Protein AF-A0A533WCG0-F1 (afdb_monomer_lite)

pLDDT: mean 91.91, std 11.43, range [38.0, 98.69]

Foldseek 3Di:
DPDDDPDDCVVVVVVVVCVCVVVCCVPPPNPPVVVVVVVVLLVLVLVVVCVVPVVLQVVQLVQLVVCPPVDDPCVSSVSSVHHPDDDPVSVVVSVVVVVVVVVVVVVVVVVVVD

Sequence (114 aa):
EKYGVGESWEGYEEARESYWQRQLHLFEVPFYYIEYNIAALGAINLWLRYRKDPKDTVEAYRGSLSLGGSKPIPELFEAAGIPWDFGKGMVDRYANELRRVLTSLEEAKVSMKG

Structure (mmCIF, N/CA/C/O backbone):
data_AF-A0A533WCG0-F1
#
_entry.id   AF-A0A533WCG0-F1
#
loop_
_atom_site.group_PDB
_atom_site.id
_atom_site.type_symbol
_atom_site.label_atom_id
_atom_site.label_alt_id
_atom_site.label_comp_id
_atom_site.label_asym_id
_atom_site.label_entity_id
_atom_site.label_seq_id
_atom_site.pdbx_PDB_ins_code
_atom_site.Cartn_x
_atom_site.Cartn_y
_atom_site.Cartn_z
_atom_site.occupancy
_atom_site.B_iso_or_equiv
_atom_site.auth_seq_id
_atom_site.auth_comp_id
_atom_site.auth_asym_id
_atom_site.auth_atom_id
_atom_site.pdbx_PDB_model_num
ATOM 1 N N . GLU A 1 1 ? 28.324 -18.372 -6.678 1.00 38.00 1 GLU A N 1
ATOM 2 C CA . GLU A 1 1 ? 27.019 -17.808 -6.307 1.00 38.00 1 GLU A CA 1
ATOM 3 C C . GLU A 1 1 ? 26.420 -17.223 -7.573 1.00 38.00 1 GLU A C 1
ATOM 5 O O . GLU A 1 1 ? 27.096 -16.468 -8.259 1.00 38.00 1 GLU A O 1
ATOM 10 N N . LYS A 1 2 ? 25.300 -17.799 -8.007 1.00 47.84 2 LYS A N 1
ATOM 11 C CA . LYS A 1 2 ? 24.704 -17.613 -9.330 1.00 47.84 2 LYS A CA 1
ATOM 12 C C . LYS A 1 2 ? 23.203 -17.348 -9.121 1.00 47.84 2 LYS A C 1
ATOM 14 O O . LYS A 1 2 ? 22.403 -18.280 -9.104 1.00 47.84 2 LYS A O 1
ATOM 19 N N . TYR A 1 3 ? 22.860 -16.068 -9.017 1.00 51.88 3 TYR A N 1
ATOM 20 C CA . TYR A 1 3 ? 21.541 -15.432 -8.979 1.00 51.88 3 TYR A CA 1
ATOM 21 C C . TYR A 1 3 ? 20.767 -15.456 -7.632 1.00 51.88 3 TYR A C 1
ATOM 23 O O . TYR A 1 3 ? 19.792 -16.193 -7.491 1.00 51.88 3 TYR A O 1
ATOM 31 N N . GLY A 1 4 ? 21.083 -14.552 -6.684 1.00 55.94 4 GLY A N 1
ATOM 32 C CA . GLY A 1 4 ? 20.257 -14.334 -5.476 1.00 55.94 4 GLY A CA 1
ATOM 33 C C . GLY A 1 4 ? 20.680 -13.198 -4.525 1.00 55.94 4 GLY A C 1
ATOM 34 O O . GLY A 1 4 ? 21.744 -12.601 -4.672 1.00 55.94 4 GLY A O 1
ATOM 35 N N . VAL A 1 5 ? 19.821 -12.879 -3.542 1.00 51.19 5 VAL A N 1
ATOM 36 C CA . VAL A 1 5 ? 20.134 -11.936 -2.445 1.00 51.19 5 VAL A CA 1
ATOM 37 C C . VAL A 1 5 ? 21.259 -12.531 -1.597 1.00 51.19 5 VAL A C 1
ATOM 39 O O . VAL A 1 5 ? 21.078 -13.598 -1.020 1.00 51.19 5 VAL A O 1
ATOM 42 N N . GLY A 1 6 ? 22.393 -11.830 -1.521 1.00 63.41 6 GLY A N 1
ATOM 43 C CA . GLY A 1 6 ? 23.603 -12.284 -0.823 1.00 63.41 6 GLY A CA 1
ATOM 44 C C . GLY A 1 6 ? 24.821 -12.471 -1.730 1.00 63.41 6 GLY A C 1
ATOM 45 O O . GLY A 1 6 ? 25.912 -12.669 -1.216 1.00 63.41 6 GLY A O 1
ATOM 46 N N . GLU A 1 7 ? 24.657 -12.349 -3.049 1.00 68.25 7 GLU A N 1
ATOM 47 C CA . GLU A 1 7 ? 25.722 -12.637 -4.012 1.00 68.25 7 GLU A CA 1
ATOM 48 C C . GLU A 1 7 ? 26.412 -11.382 -4.574 1.00 68.25 7 GLU A C 1
ATOM 50 O O . GLU A 1 7 ? 25.783 -10.336 -4.778 1.00 68.25 7 GLU A O 1
ATOM 55 N N . SER A 1 8 ? 27.715 -11.501 -4.862 1.00 78.56 8 SER A N 1
ATOM 56 C CA . SER A 1 8 ? 28.516 -10.433 -5.476 1.00 78.56 8 SER A CA 1
ATOM 57 C C . SER A 1 8 ? 28.232 -10.288 -6.975 1.00 78.56 8 SER A C 1
ATOM 59 O O . SER A 1 8 ? 28.177 -11.272 -7.710 1.00 78.56 8 SER A O 1
ATOM 61 N N . TRP A 1 9 ? 28.106 -9.039 -7.424 1.00 82.50 9 TRP A N 1
ATOM 62 C CA . TRP A 1 9 ? 27.977 -8.651 -8.836 1.00 82.50 9 TRP A CA 1
ATOM 63 C C . TRP A 1 9 ? 29.293 -8.145 -9.438 1.00 82.50 9 TRP A C 1
ATOM 65 O O . TRP A 1 9 ? 29.285 -7.603 -10.539 1.00 82.50 9 TRP A O 1
ATOM 75 N N . GLU A 1 10 ? 30.401 -8.281 -8.709 1.00 89.81 10 GLU A N 1
ATOM 76 C CA . GLU A 1 10 ? 31.724 -7.855 -9.163 1.00 89.81 10 GLU A CA 1
ATOM 77 C C . GLU A 1 10 ? 32.094 -8.556 -10.480 1.00 89.81 10 GLU A C 1
ATOM 79 O O . GLU A 1 10 ? 32.072 -9.787 -10.568 1.00 89.81 10 GLU A O 1
ATOM 84 N N . GLY A 1 11 ? 32.382 -7.763 -11.516 1.00 93.00 11 GLY A N 1
ATOM 85 C CA . GLY A 1 11 ? 32.670 -8.250 -12.870 1.00 93.00 11 GLY A CA 1
ATOM 86 C C . GLY A 1 11 ? 31.434 -8.562 -13.726 1.00 93.00 11 GLY A C 1
ATOM 87 O O . GLY A 1 11 ? 31.584 -9.074 -14.836 1.00 93.00 11 GLY A O 1
ATOM 88 N N . TYR A 1 12 ? 30.223 -8.271 -13.236 1.00 90.00 12 TYR A N 1
ATOM 89 C CA . TYR A 1 12 ? 28.944 -8.460 -13.939 1.00 90.00 12 TYR A CA 1
ATOM 90 C C . TYR A 1 12 ? 28.075 -7.189 -13.942 1.00 90.00 12 TYR A C 1
ATOM 92 O O . TYR A 1 12 ? 26.842 -7.261 -13.950 1.00 90.00 12 TYR A O 1
ATOM 100 N N . GLU A 1 13 ? 28.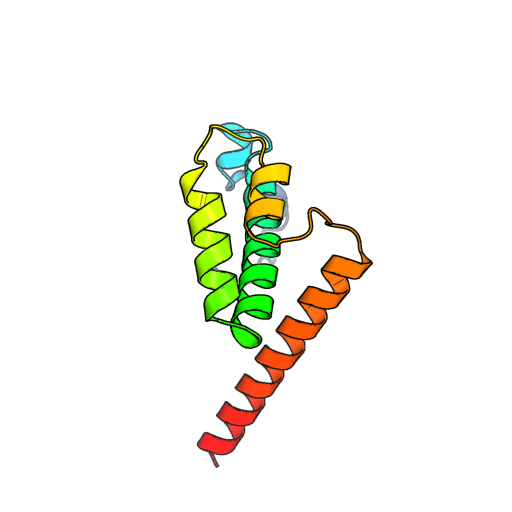695 -6.013 -13.926 1.00 92.00 13 GLU A N 1
ATOM 101 C CA . GLU A 1 13 ? 28.019 -4.717 -13.821 1.00 92.00 13 GLU A CA 1
ATOM 102 C C . GLU A 1 13 ? 27.020 -4.490 -14.968 1.00 92.00 13 GLU A C 1
ATOM 104 O O . GLU A 1 13 ? 25.881 -4.104 -14.716 1.00 92.00 13 GLU A O 1
ATOM 109 N N . GLU A 1 14 ? 27.383 -4.837 -16.205 1.00 92.69 14 GLU A N 1
ATOM 110 C CA . GLU A 1 14 ? 26.504 -4.708 -17.381 1.00 92.69 14 GLU A CA 1
ATOM 111 C C . GLU A 1 14 ? 25.235 -5.577 -17.259 1.00 92.69 14 GLU A C 1
ATOM 113 O O . GLU A 1 14 ? 24.113 -5.148 -17.553 1.00 92.69 14 GLU A O 1
ATOM 118 N N . ALA A 1 15 ? 25.384 -6.802 -16.745 1.00 90.38 15 ALA A N 1
ATOM 119 C CA . ALA A 1 15 ? 24.247 -7.681 -16.488 1.00 90.38 15 ALA A CA 1
ATOM 120 C C . ALA A 1 15 ? 23.353 -7.131 -15.363 1.00 90.38 15 ALA A C 1
ATOM 122 O O . ALA A 1 15 ? 22.126 -7.250 -15.429 1.00 90.38 15 ALA A O 1
ATOM 123 N N . ARG A 1 16 ? 23.953 -6.501 -14.344 1.00 88.81 16 ARG A N 1
ATOM 124 C CA . ARG A 1 16 ? 23.227 -5.842 -13.252 1.00 88.81 16 ARG A CA 1
ATOM 125 C C . ARG A 1 16 ? 22.430 -4.636 -13.751 1.00 88.81 16 ARG A C 1
ATOM 127 O O . ARG A 1 16 ? 21.286 -4.463 -13.332 1.00 88.81 16 ARG A O 1
ATOM 134 N N . GLU A 1 17 ? 22.989 -3.833 -14.651 1.00 92.25 17 GLU A N 1
ATOM 135 C CA . GLU A 1 17 ? 22.293 -2.696 -15.269 1.00 92.25 17 GLU A CA 1
ATOM 136 C C . GLU A 1 17 ? 21.060 -3.137 -16.067 1.00 92.25 17 GLU A C 1
ATOM 138 O O . GLU A 1 17 ? 20.035 -2.455 -16.059 1.00 92.25 17 GLU A O 1
ATOM 143 N N . SER A 1 18 ? 21.109 -4.321 -16.681 1.00 93.75 18 SER A N 1
ATOM 144 C CA . SER A 1 18 ? 19.990 -4.901 -17.436 1.00 93.75 18 SER A CA 1
ATOM 145 C C . SER A 1 18 ? 18.999 -5.704 -16.580 1.00 93.75 18 SER A C 1
ATOM 147 O O . SER A 1 18 ? 18.032 -6.255 -17.107 1.00 93.75 18 SER A O 1
ATOM 149 N N . TYR A 1 19 ? 19.179 -5.767 -15.256 1.00 90.50 19 TYR A N 1
ATOM 150 C CA . TYR A 1 19 ? 18.371 -6.620 -14.373 1.00 90.50 19 TYR A CA 1
ATOM 151 C C . TYR A 1 19 ? 16.867 -6.316 -14.431 1.00 90.50 19 TYR A C 1
ATOM 153 O O . TYR A 1 19 ? 16.041 -7.221 -14.296 1.00 90.50 19 TYR A O 1
ATOM 161 N N . TRP A 1 20 ? 16.499 -5.055 -14.671 1.00 92.88 20 TRP A N 1
ATOM 162 C CA . TRP A 1 20 ? 15.105 -4.625 -14.807 1.00 92.88 20 TRP A CA 1
ATOM 163 C C . TRP A 1 20 ? 14.365 -5.350 -15.940 1.00 92.88 20 TRP A C 1
ATOM 165 O O . TRP A 1 20 ? 13.151 -5.512 -15.853 1.00 92.88 20 TRP A O 1
ATOM 175 N N . GLN A 1 21 ? 15.072 -5.851 -16.959 1.00 94.69 21 GLN A N 1
ATOM 176 C CA . GLN A 1 21 ? 14.472 -6.597 -18.072 1.00 94.69 21 GLN A CA 1
ATOM 177 C C . GLN A 1 21 ? 13.850 -7.926 -17.623 1.00 94.69 21 GLN A C 1
ATOM 179 O O . GLN A 1 21 ? 13.014 -8.492 -18.318 1.00 94.69 21 GLN A O 1
ATOM 184 N N . ARG A 1 22 ? 14.202 -8.418 -16.429 1.00 91.75 22 ARG A N 1
ATOM 185 C CA . ARG A 1 22 ? 13.540 -9.580 -15.820 1.00 91.75 22 ARG A CA 1
ATOM 186 C C . ARG A 1 22 ? 12.104 -9.281 -15.383 1.00 91.75 22 ARG A C 1
ATOM 188 O O . ARG A 1 22 ? 11.354 -10.209 -15.092 1.00 91.75 22 ARG A O 1
ATOM 195 N N . GLN A 1 23 ? 11.721 -8.007 -15.305 1.00 93.94 23 GLN A N 1
ATOM 196 C CA . GLN A 1 23 ? 10.388 -7.591 -14.904 1.00 93.94 23 GLN A CA 1
ATOM 197 C C . GLN A 1 23 ? 9.416 -7.692 -16.085 1.00 93.94 23 GLN A C 1
ATOM 199 O O . GLN A 1 23 ? 9.233 -6.739 -16.841 1.00 93.94 23 GLN A O 1
ATOM 204 N N . LEU A 1 24 ? 8.744 -8.841 -16.195 1.00 95.50 24 LEU A N 1
ATOM 205 C CA . LEU A 1 24 ? 7.816 -9.160 -17.289 1.00 95.50 24 LEU A CA 1
ATOM 206 C C . LEU A 1 24 ? 6.749 -8.079 -17.530 1.00 95.50 24 LEU A C 1
ATOM 208 O O . LEU A 1 24 ? 6.438 -7.750 -18.671 1.00 95.50 24 LEU A O 1
ATOM 212 N N . HIS A 1 25 ? 6.242 -7.471 -16.453 1.00 95.75 25 HIS A N 1
ATOM 213 C CA . HIS A 1 25 ? 5.201 -6.443 -16.512 1.00 95.75 25 HIS A CA 1
ATOM 214 C C . HIS A 1 25 ? 5.576 -5.237 -17.385 1.00 95.75 25 HIS A C 1
ATOM 216 O O . HIS A 1 25 ? 4.690 -4.616 -17.955 1.00 95.75 25 HIS A O 1
ATOM 222 N N . LEU A 1 26 ? 6.864 -4.910 -17.534 1.00 94.50 26 LEU A N 1
ATOM 223 C CA . LEU A 1 26 ? 7.286 -3.809 -18.407 1.00 94.50 26 LEU A CA 1
ATOM 224 C C . LEU A 1 26 ? 7.036 -4.104 -19.894 1.00 94.50 26 LEU A C 1
ATOM 226 O O . LEU A 1 26 ? 6.873 -3.167 -20.670 1.00 94.50 26 LEU A O 1
ATOM 230 N N . PHE A 1 27 ? 6.991 -5.383 -20.274 1.00 95.94 27 PHE A N 1
ATOM 231 C CA . PHE A 1 27 ? 6.823 -5.829 -21.657 1.00 95.94 27 PHE A CA 1
ATOM 232 C C . PHE A 1 27 ? 5.386 -6.247 -21.972 1.00 95.94 27 PHE A C 1
ATOM 234 O O . PHE A 1 27 ? 4.901 -5.961 -23.062 1.00 95.94 27 PHE A O 1
ATOM 241 N N . GLU A 1 28 ? 4.701 -6.907 -21.036 1.00 96.94 28 GLU A N 1
ATOM 242 C CA . GLU A 1 28 ? 3.350 -7.429 -21.280 1.00 96.94 28 GLU A CA 1
ATOM 243 C C . GLU A 1 28 ? 2.243 -6.436 -20.916 1.00 96.94 28 GLU A C 1
ATOM 245 O O . GLU A 1 28 ? 1.244 -6.342 -21.626 1.00 96.94 28 GLU A O 1
ATOM 250 N N . VAL A 1 29 ? 2.408 -5.691 -19.815 1.00 96.31 29 VAL A N 1
ATOM 251 C CA . VAL A 1 29 ? 1.364 -4.8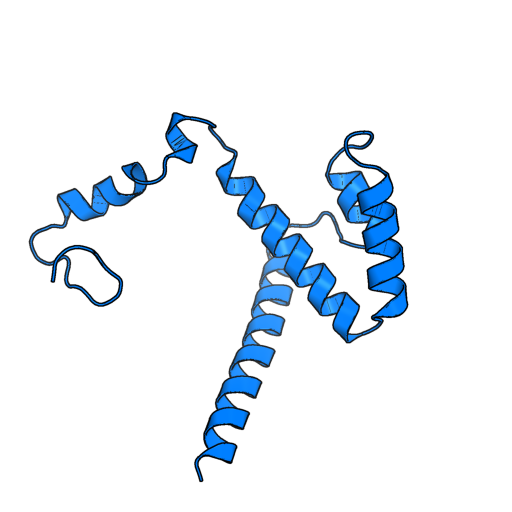04 -19.277 1.00 96.31 29 VAL A CA 1
ATOM 252 C C . VAL A 1 29 ? 1.986 -3.491 -18.776 1.00 96.31 29 VAL A C 1
ATOM 254 O O . VAL A 1 29 ? 2.145 -3.293 -17.565 1.00 96.31 29 VAL A O 1
ATOM 257 N N . PRO A 1 30 ? 2.377 -2.580 -19.690 1.00 94.19 30 PRO A N 1
ATOM 258 C CA . PRO A 1 30 ? 3.066 -1.346 -19.330 1.00 94.19 30 PRO A CA 1
ATOM 259 C C . PRO A 1 30 ? 2.318 -0.554 -18.252 1.00 94.19 30 PRO A C 1
ATOM 261 O O . PRO A 1 30 ? 1.092 -0.500 -18.236 1.00 94.19 30 PRO A O 1
ATOM 264 N N . PHE A 1 31 ? 3.076 0.074 -17.353 1.00 94.38 31 PHE A N 1
ATOM 265 C CA . PHE A 1 31 ? 2.597 0.842 -16.194 1.00 94.38 31 PHE A CA 1
ATOM 266 C C . PHE A 1 31 ? 1.892 0.061 -15.080 1.00 94.38 31 PHE A C 1
ATOM 268 O O . PHE A 1 31 ? 1.844 0.583 -13.972 1.00 94.38 31 PHE A O 1
ATOM 275 N N . TYR A 1 32 ? 1.466 -1.189 -15.280 1.00 95.44 32 TYR A N 1
ATOM 276 C CA . TYR A 1 32 ? 0.786 -1.981 -14.242 1.00 95.44 32 TYR A CA 1
ATOM 277 C C . TYR A 1 32 ? 1.577 -2.076 -12.927 1.00 95.44 32 TYR A C 1
ATOM 279 O O . TYR A 1 32 ? 1.018 -2.086 -11.835 1.00 95.44 32 TYR A O 1
ATOM 287 N N . TYR A 1 33 ? 2.910 -2.080 -13.006 1.00 95.25 33 TYR A N 1
ATOM 288 C CA . TYR A 1 33 ? 3.753 -2.267 -11.829 1.00 95.25 33 TYR A CA 1
ATOM 289 C C . TYR A 1 33 ? 3.607 -1.161 -10.764 1.00 95.25 33 TYR A C 1
ATOM 291 O O . TYR A 1 33 ? 3.876 -1.407 -9.588 1.00 95.25 33 TYR A O 1
ATOM 299 N N . ILE A 1 34 ? 3.153 0.045 -11.137 1.00 94.25 34 ILE A N 1
ATOM 300 C CA . ILE A 1 34 ? 2.899 1.117 -10.161 1.00 94.25 34 ILE A CA 1
ATOM 301 C C . ILE A 1 34 ? 1.709 0.800 -9.252 1.00 94.25 34 ILE A C 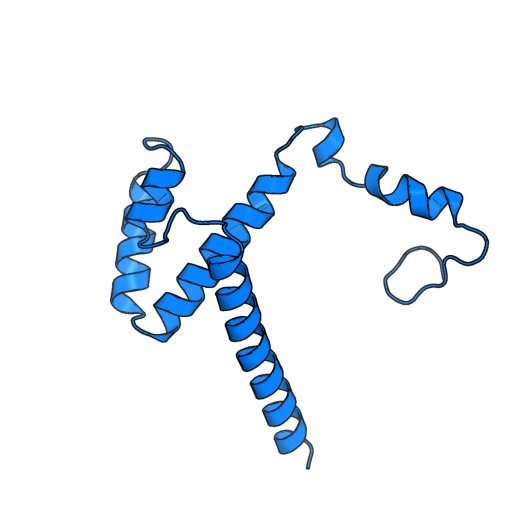1
ATOM 303 O O . ILE A 1 34 ? 1.691 1.229 -8.096 1.00 94.25 34 ILE A O 1
ATOM 307 N N . GLU A 1 35 ? 0.750 0.009 -9.736 1.00 94.75 35 GLU A N 1
ATOM 308 C CA . GLU A 1 35 ? -0.458 -0.340 -8.992 1.00 94.75 35 GLU A CA 1
ATOM 309 C C . GLU A 1 35 ? -0.129 -1.142 -7.734 1.00 94.75 35 GLU A C 1
ATOM 311 O O . GLU A 1 35 ? -0.778 -0.948 -6.709 1.00 94.75 35 GLU A O 1
ATOM 316 N N . TYR A 1 36 ? 0.943 -1.946 -7.745 1.00 95.75 36 TYR A N 1
ATOM 317 C CA . TYR A 1 36 ? 1.425 -2.624 -6.540 1.00 95.75 36 TYR A CA 1
ATOM 318 C C . TYR A 1 36 ? 1.816 -1.643 -5.434 1.00 95.75 36 TYR A C 1
ATOM 320 O O . TYR A 1 36 ? 1.516 -1.895 -4.270 1.00 95.75 36 TYR A O 1
ATOM 328 N N . ASN A 1 37 ? 2.447 -0.513 -5.770 1.00 94.19 37 ASN A N 1
ATOM 329 C CA . ASN A 1 37 ? 2.816 0.495 -4.773 1.00 94.19 37 ASN A CA 1
ATOM 330 C C . ASN A 1 37 ? 1.580 1.229 -4.241 1.00 94.19 37 ASN A C 1
ATOM 332 O O . ASN A 1 37 ? 1.464 1.438 -3.035 1.00 94.19 37 ASN A O 1
ATOM 336 N N . ILE A 1 38 ? 0.633 1.568 -5.119 1.00 95.25 38 ILE A N 1
ATOM 337 C CA . ILE A 1 38 ? -0.643 2.188 -4.732 1.00 95.25 38 ILE A CA 1
ATOM 338 C C . ILE A 1 38 ? -1.424 1.252 -3.796 1.00 95.25 38 ILE A C 1
ATOM 340 O O . ILE A 1 38 ? -1.853 1.660 -2.714 1.00 95.25 38 ILE A O 1
ATOM 344 N N . ALA A 1 39 ? -1.541 -0.024 -4.167 1.00 95.69 39 ALA A N 1
ATOM 345 C CA . ALA A 1 39 ? -2.199 -1.050 -3.367 1.00 95.69 39 ALA A CA 1
ATOM 346 C C . ALA A 1 39 ? -1.470 -1.302 -2.038 1.00 95.69 39 ALA A C 1
ATOM 348 O O . ALA A 1 39 ? -2.122 -1.420 -1.003 1.00 95.69 39 ALA A O 1
ATOM 349 N N . ALA A 1 40 ? -0.132 -1.330 -2.032 1.00 95.62 40 ALA A N 1
ATOM 350 C CA . ALA A 1 40 ? 0.659 -1.492 -0.814 1.00 95.62 40 ALA A CA 1
ATOM 351 C C . ALA A 1 40 ? 0.438 -0.333 0.167 1.00 95.62 40 ALA A C 1
ATOM 353 O O . ALA A 1 40 ? 0.237 -0.571 1.358 1.00 95.62 40 ALA A O 1
ATOM 354 N N . LEU A 1 41 ? 0.411 0.915 -0.313 1.00 95.81 41 LEU A N 1
ATOM 355 C CA . LEU A 1 41 ? 0.101 2.076 0.526 1.00 95.81 41 LEU A CA 1
ATOM 356 C C . LEU A 1 41 ? -1.328 1.996 1.082 1.00 95.81 41 LEU A C 1
ATOM 358 O O . LEU A 1 41 ? -1.528 2.224 2.277 1.00 95.81 41 LEU A O 1
ATOM 362 N N . GLY A 1 42 ? -2.303 1.590 0.264 1.00 96.31 42 GLY A N 1
ATOM 363 C CA . GLY A 1 42 ? -3.667 1.326 0.728 1.00 96.31 42 GLY A CA 1
ATOM 364 C C . GLY A 1 42 ? -3.728 0.242 1.811 1.00 96.31 42 GLY A C 1
ATOM 365 O O . GLY A 1 42 ? -4.347 0.440 2.857 1.00 96.31 42 GLY A O 1
ATOM 366 N N . ALA A 1 43 ? -3.017 -0.869 1.620 1.00 96.88 43 ALA A N 1
ATOM 367 C CA . ALA A 1 43 ? -2.946 -1.967 2.581 1.00 96.88 43 ALA A CA 1
ATOM 368 C C . ALA A 1 43 ? -2.290 -1.549 3.907 1.00 96.88 43 ALA A C 1
ATOM 370 O O . ALA A 1 43 ? -2.776 -1.916 4.978 1.00 96.88 43 ALA A O 1
ATOM 371 N N . ILE A 1 44 ? -1.224 -0.741 3.860 1.00 96.75 44 ILE A N 1
ATOM 372 C CA . ILE A 1 44 ? -0.599 -0.189 5.068 1.00 96.75 44 ILE A CA 1
ATOM 373 C C . ILE A 1 44 ? -1.595 0.700 5.816 1.00 96.75 44 ILE A C 1
ATOM 375 O O . ILE A 1 44 ? -1.720 0.571 7.033 1.00 96.75 44 ILE A O 1
ATOM 379 N N . ASN A 1 45 ? -2.340 1.565 5.117 1.00 96.56 45 ASN A N 1
ATOM 380 C CA . 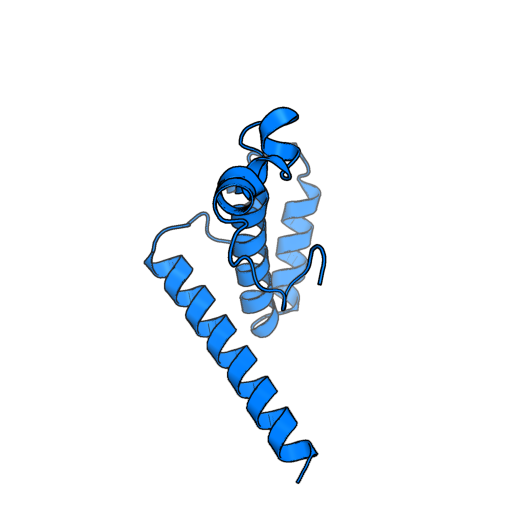ASN A 1 45 ? -3.373 2.380 5.757 1.00 96.56 45 ASN A CA 1
ATOM 381 C C . ASN A 1 45 ? -4.448 1.509 6.423 1.00 96.56 45 ASN A C 1
ATOM 383 O O . ASN A 1 45 ? -4.727 1.710 7.605 1.00 96.56 45 ASN A O 1
ATOM 387 N N . LEU A 1 46 ? -4.991 0.519 5.704 1.00 97.44 46 LEU A N 1
ATOM 388 C CA . LEU A 1 46 ? -5.971 -0.432 6.240 1.00 97.44 46 LEU A CA 1
ATOM 389 C C . LEU A 1 46 ? -5.451 -1.119 7.498 1.00 97.44 46 LEU A C 1
ATOM 391 O O . LEU A 1 46 ? -6.149 -1.171 8.503 1.00 97.44 46 LEU A O 1
ATOM 395 N N . TRP A 1 47 ? -4.210 -1.598 7.483 1.00 97.56 47 TRP A N 1
ATOM 396 C CA . TRP A 1 47 ? -3.605 -2.224 8.653 1.00 97.56 47 TRP A CA 1
ATOM 397 C C . TRP A 1 47 ? -3.457 -1.247 9.831 1.00 97.56 47 TRP A C 1
ATOM 399 O O . TRP A 1 47 ? -3.794 -1.590 10.966 1.00 97.56 47 TRP A O 1
ATOM 409 N N . LEU A 1 48 ? -3.012 -0.011 9.585 1.00 95.44 48 LEU A N 1
ATOM 410 C CA . LEU A 1 48 ? -2.913 1.020 10.624 1.00 95.44 48 LEU A CA 1
ATOM 411 C C . LEU A 1 48 ? -4.284 1.408 11.196 1.00 95.44 48 LEU A C 1
ATOM 413 O O . LEU A 1 48 ? -4.382 1.666 12.398 1.00 95.44 48 LEU A O 1
ATOM 417 N N . ARG A 1 49 ? -5.333 1.445 10.365 1.00 97.00 49 ARG A N 1
ATOM 418 C CA . ARG A 1 49 ? -6.722 1.656 10.799 1.00 97.00 49 ARG A CA 1
ATOM 419 C C . ARG A 1 49 ? -7.232 0.475 11.618 1.00 97.00 49 ARG A C 1
ATOM 421 O O . ARG A 1 49 ? -7.728 0.684 12.722 1.00 97.00 49 ARG A O 1
ATOM 428 N N . TYR A 1 50 ? -7.007 -0.749 11.145 1.00 98.19 50 TYR A N 1
ATOM 429 C CA . TYR A 1 50 ? -7.429 -1.979 11.813 1.00 98.19 50 TYR A CA 1
ATOM 430 C C . TYR A 1 50 ? -6.861 -2.083 13.229 1.00 98.19 50 TYR A C 1
ATOM 432 O O . TYR A 1 50 ? -7.553 -2.488 14.153 1.00 98.19 50 TYR A O 1
ATOM 440 N N . ARG A 1 51 ? -5.611 -1.654 13.439 1.00 96.00 51 ARG A N 1
ATOM 441 C CA . ARG A 1 51 ? -4.995 -1.619 14.776 1.00 96.00 51 ARG A CA 1
ATOM 442 C C . ARG A 1 51 ? -5.670 -0.653 15.758 1.00 96.00 51 ARG A C 1
ATOM 444 O O . ARG A 1 51 ? -5.406 -0.759 16.952 1.00 96.00 51 ARG A O 1
ATOM 451 N N . LYS A 1 52 ? -6.477 0.296 15.276 1.00 96.50 52 LYS A N 1
ATOM 452 C CA . LYS A 1 52 ? -7.211 1.275 16.094 1.00 96.50 52 LYS A CA 1
ATOM 453 C C . LYS A 1 52 ? -8.675 0.889 16.261 1.00 96.50 52 LYS A C 1
ATOM 455 O O . LYS A 1 52 ? -9.166 0.893 17.381 1.00 96.50 52 LYS A O 1
ATOM 460 N N . ASP A 1 53 ? -9.338 0.556 15.158 1.00 98.25 53 ASP A N 1
ATOM 461 C CA . ASP A 1 53 ? -10.728 0.105 15.138 1.00 98.25 53 ASP A CA 1
ATOM 462 C C . ASP A 1 53 ? -10.892 -1.049 14.133 1.00 98.25 53 ASP A C 1
ATOM 464 O O . ASP A 1 53 ? -11.098 -0.823 12.933 1.00 98.25 53 ASP A O 1
ATOM 468 N N . PRO A 1 54 ? -10.764 -2.306 14.598 1.00 98.38 54 PRO A N 1
ATOM 469 C CA . PRO A 1 54 ? -10.907 -3.478 13.745 1.00 98.38 54 PRO A CA 1
ATOM 470 C C . PRO A 1 54 ? -12.282 -3.583 13.087 1.00 98.38 54 PRO A C 1
ATOM 472 O O . PRO A 1 54 ? -12.379 -4.010 11.936 1.00 98.38 54 PRO A O 1
ATOM 475 N N . LYS A 1 55 ? -13.345 -3.225 13.819 1.00 98.50 55 LYS A N 1
ATOM 476 C CA . LYS A 1 55 ? -14.721 -3.450 13.377 1.00 98.50 55 LYS A CA 1
ATOM 477 C C . LYS A 1 55 ? -15.067 -2.493 12.244 1.00 98.50 55 LYS A C 1
ATOM 479 O O . LYS A 1 55 ? -15.422 -2.965 11.167 1.00 98.50 55 LYS A O 1
ATOM 484 N N . ASP A 1 56 ? -14.871 -1.193 12.466 1.00 98.44 56 ASP A N 1
ATOM 485 C CA . ASP A 1 56 ? -15.096 -0.167 11.442 1.00 98.44 56 ASP A CA 1
ATOM 486 C C . ASP A 1 56 ? -14.255 -0.445 10.192 1.00 98.44 56 ASP A C 1
ATOM 488 O O . ASP A 1 56 ? -14.763 -0.441 9.073 1.00 98.44 56 ASP A O 1
ATOM 492 N N . THR A 1 57 ? -12.973 -0.780 10.376 1.00 98.62 57 THR A N 1
ATOM 493 C CA . THR A 1 57 ? -12.066 -1.014 9.244 1.00 98.62 57 THR A CA 1
ATOM 494 C C . THR A 1 57 ? -12.518 -2.189 8.378 1.00 98.62 57 THR A C 1
ATOM 496 O O . THR A 1 57 ? -12.488 -2.096 7.151 1.00 98.62 57 THR A O 1
ATOM 499 N N . VAL A 1 58 ? -12.941 -3.300 8.989 1.00 98.50 58 VAL A N 1
ATOM 500 C CA . VAL A 1 58 ? -13.431 -4.467 8.240 1.00 98.50 58 VAL A CA 1
ATOM 501 C C . VAL A 1 58 ? -14.772 -4.166 7.571 1.00 98.50 58 VAL A C 1
ATOM 503 O O . VAL A 1 58 ? -14.969 -4.566 6.423 1.00 98.50 58 VAL A O 1
ATOM 506 N N . GLU A 1 59 ? -15.682 -3.464 8.249 1.00 98.69 59 GLU A N 1
ATOM 507 C CA . GLU A 1 59 ? -16.976 -3.064 7.682 1.00 98.69 59 GLU A CA 1
ATOM 508 C C . GLU A 1 59 ? -16.787 -2.147 6.460 1.00 98.69 59 GLU A C 1
ATOM 510 O O . GLU A 1 59 ? -17.322 -2.448 5.389 1.00 98.69 59 GLU A O 1
ATOM 515 N N . ALA A 1 60 ? -15.946 -1.113 6.565 1.00 98.56 60 ALA A N 1
ATOM 516 C CA . ALA A 1 60 ? -15.620 -0.205 5.463 1.00 98.56 60 ALA A CA 1
ATOM 517 C C . ALA A 1 60 ? -14.932 -0.930 4.294 1.00 98.56 60 ALA A C 1
ATOM 519 O O . ALA A 1 60 ? -15.325 -0.774 3.136 1.00 98.56 60 ALA A O 1
ATOM 520 N N . TYR A 1 61 ? -13.947 -1.788 4.580 1.00 98.44 61 TYR A N 1
ATOM 521 C CA . TYR A 1 61 ? -13.254 -2.554 3.542 1.00 98.44 61 TYR A CA 1
ATOM 522 C C . TYR A 1 61 ? -14.206 -3.487 2.782 1.00 98.44 61 TYR A C 1
ATOM 524 O O . TYR A 1 61 ? -14.177 -3.536 1.552 1.00 98.44 61 TYR A O 1
ATOM 532 N N . ARG A 1 62 ? -15.108 -4.185 3.486 1.00 98.50 62 ARG A N 1
ATOM 533 C CA . ARG A 1 62 ? -16.143 -5.018 2.848 1.00 98.50 62 ARG A CA 1
ATOM 534 C C . ARG A 1 62 ? -17.116 -4.187 2.018 1.00 98.50 62 ARG A C 1
ATOM 536 O O . ARG A 1 62 ? -17.503 -4.633 0.939 1.00 98.50 62 ARG A O 1
ATOM 543 N N . GLY A 1 63 ? -17.483 -3.000 2.501 1.00 98.44 63 GLY A N 1
ATOM 544 C CA . GLY A 1 63 ? -18.280 -2.034 1.749 1.00 98.44 63 GLY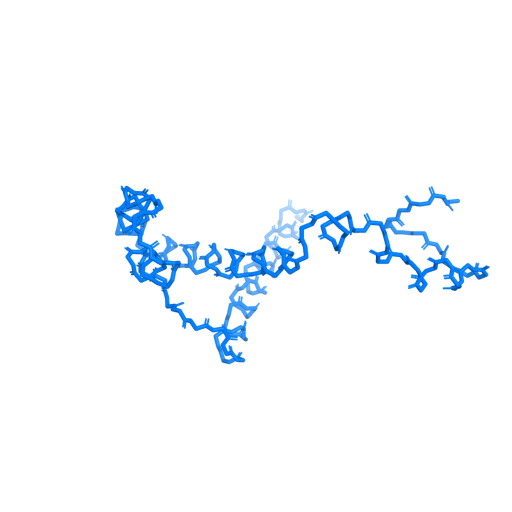 A CA 1
ATOM 545 C C . GLY A 1 63 ? -17.619 -1.676 0.419 1.00 98.44 63 GLY A C 1
ATOM 546 O O . GLY A 1 63 ? -18.231 -1.851 -0.632 1.00 98.44 63 GLY A O 1
ATOM 547 N N . SER A 1 64 ? -16.342 -1.288 0.448 1.00 98.25 64 SER A N 1
ATOM 548 C CA . SER A 1 64 ? -15.551 -1.007 -0.757 1.00 98.25 64 SER A CA 1
ATOM 549 C C . SER A 1 64 ? -15.487 -2.199 -1.718 1.00 98.25 64 SER A C 1
ATOM 551 O O . SER A 1 64 ? -15.808 -2.058 -2.897 1.00 98.25 64 SER A O 1
ATOM 553 N N . LEU A 1 65 ? -15.178 -3.402 -1.220 1.00 98.00 65 LEU A N 1
ATOM 554 C CA . LEU A 1 65 ? -15.123 -4.611 -2.053 1.00 98.00 65 LEU A CA 1
ATOM 555 C C . LEU A 1 65 ? -16.458 -4.926 -2.739 1.00 98.00 65 LEU A C 1
ATOM 557 O O . LEU A 1 65 ? -16.462 -5.400 -3.874 1.00 98.00 65 LEU A O 1
ATOM 561 N N . SER A 1 66 ? -17.589 -4.654 -2.080 1.00 98.25 66 SER A N 1
ATOM 562 C CA . SER A 1 66 ? -18.918 -4.901 -2.655 1.00 98.25 66 SER A CA 1
ATOM 563 C C . SER A 1 66 ? -19.229 -4.037 -3.883 1.00 98.25 66 SER A C 1
ATOM 565 O O . SER A 1 66 ? -20.078 -4.415 -4.689 1.00 98.25 66 SER A O 1
ATOM 567 N N . LEU A 1 67 ? -18.518 -2.918 -4.069 1.00 98.12 67 LEU A N 1
ATOM 568 C CA . LEU A 1 67 ? -18.652 -2.058 -5.245 1.00 98.12 67 LEU A CA 1
ATOM 569 C C . LEU A 1 67 ? -17.996 -2.680 -6.489 1.00 98.12 67 LEU A C 1
ATOM 571 O O . LEU A 1 67 ? -18.381 -2.348 -7.612 1.00 98.12 67 LEU A O 1
ATOM 575 N N . GLY A 1 68 ? -17.030 -3.590 -6.318 1.00 95.69 68 GLY A N 1
ATOM 576 C CA . GLY A 1 68 ? -16.313 -4.232 -7.419 1.00 95.69 68 GLY A CA 1
ATOM 577 C C . GLY A 1 68 ? -15.770 -3.222 -8.438 1.00 95.69 68 GLY A C 1
ATOM 578 O O . GLY A 1 68 ? -15.265 -2.165 -8.078 1.00 95.69 68 GLY A O 1
ATOM 579 N N . GLY A 1 69 ? -15.920 -3.529 -9.729 1.00 95.81 69 GLY A N 1
ATOM 580 C CA . GLY A 1 69 ? -15.524 -2.638 -10.827 1.00 95.81 69 GLY A CA 1
ATOM 581 C C . GLY A 1 69 ? -16.543 -1.547 -11.177 1.00 95.81 69 GLY A C 1
ATOM 582 O O . GLY A 1 69 ? -16.410 -0.922 -12.225 1.00 95.81 69 GLY A O 1
ATOM 583 N N . SER A 1 70 ? -17.585 -1.333 -10.363 1.00 97.44 70 SER A N 1
ATOM 584 C CA . SER A 1 70 ? -18.620 -0.330 -10.669 1.00 97.44 70 SER A CA 1
ATOM 585 C C . SER A 1 70 ? -18.173 1.108 -10.403 1.00 97.44 70 SER A C 1
ATOM 587 O O . SER A 1 70 ? -18.847 2.042 -10.839 1.00 97.44 70 SER A O 1
ATOM 589 N N . LYS A 1 71 ? -17.049 1.290 -9.694 1.00 97.88 71 LYS A N 1
ATOM 590 C CA . LYS A 1 71 ? -16.526 2.586 -9.262 1.00 97.88 71 LYS A CA 1
ATOM 591 C C . LYS A 1 71 ? -15.053 2.777 -9.637 1.00 97.88 71 LYS A C 1
ATOM 593 O O . LYS A 1 71 ? -14.305 1.800 -9.670 1.00 97.88 71 LYS A O 1
ATOM 598 N N . PRO A 1 72 ? -14.615 4.026 -9.880 1.00 97.06 72 PRO A N 1
ATOM 599 C CA . PRO A 1 72 ? -13.201 4.362 -10.011 1.00 97.06 72 PRO A CA 1
ATOM 600 C C . PRO A 1 72 ? -12.396 4.015 -8.751 1.00 97.06 72 PRO A C 1
ATOM 602 O O . PRO A 1 72 ? -12.904 4.093 -7.635 1.00 97.06 72 PRO A O 1
ATOM 605 N N . ILE A 1 73 ? -11.105 3.718 -8.922 1.00 95.12 73 ILE A N 1
ATOM 606 C CA . ILE A 1 73 ? -10.198 3.351 -7.819 1.00 95.12 73 ILE A CA 1
ATOM 607 C C . ILE A 1 73 ? -10.185 4.381 -6.668 1.00 95.12 73 ILE A C 1
ATOM 609 O O . ILE A 1 73 ? -10.270 3.941 -5.520 1.00 95.12 73 ILE A O 1
ATOM 613 N N . PRO A 1 74 ? -10.132 5.712 -6.904 1.00 96.12 74 PRO A N 1
ATOM 614 C CA . PRO A 1 74 ? -10.182 6.683 -5.809 1.00 96.12 74 PRO A CA 1
ATOM 615 C C . PRO A 1 74 ? -11.439 6.542 -4.940 1.00 96.12 74 PRO A C 1
ATOM 617 O O . PRO A 1 74 ? -11.338 6.538 -3.717 1.00 96.12 74 PRO A O 1
ATOM 620 N N . GLU A 1 75 ? -12.605 6.319 -5.558 1.00 97.75 75 GLU A N 1
ATOM 621 C CA . GLU A 1 75 ? -13.865 6.101 -4.835 1.00 97.75 75 GLU A CA 1
ATOM 622 C C . GLU A 1 75 ? -13.839 4.789 -4.036 1.00 97.75 75 GLU A C 1
ATOM 624 O O . GLU A 1 75 ? -14.364 4.731 -2.925 1.00 97.75 75 GLU A O 1
ATOM 629 N N . LEU A 1 76 ? -13.198 3.735 -4.559 1.00 98.00 76 LEU A N 1
ATOM 630 C CA . LEU A 1 76 ? -13.011 2.481 -3.820 1.00 98.00 76 LEU A CA 1
ATOM 631 C C . LEU A 1 76 ? -12.117 2.678 -2.586 1.00 98.00 76 LEU A C 1
ATOM 633 O O . LEU A 1 76 ? -12.406 2.120 -1.524 1.00 98.00 76 LEU A O 1
ATOM 637 N N . PHE A 1 77 ? -11.052 3.475 -2.700 1.00 97.44 77 PHE A N 1
ATOM 638 C CA . PHE A 1 77 ? -10.180 3.820 -1.574 1.00 97.44 77 PHE A CA 1
ATOM 639 C C . PHE A 1 77 ? -10.944 4.610 -0.512 1.00 97.44 77 PHE A C 1
ATOM 641 O O . PHE A 1 77 ? -10.940 4.224 0.659 1.00 97.44 77 PHE A O 1
ATOM 648 N N . GLU A 1 78 ? -11.667 5.650 -0.921 1.00 97.00 78 GLU A N 1
ATOM 649 C CA . GLU A 1 78 ? -12.489 6.459 -0.020 1.00 97.00 78 GLU A CA 1
ATOM 650 C C . GLU A 1 78 ? -13.562 5.620 0.687 1.00 97.00 78 GLU A C 1
ATOM 652 O O . GLU A 1 78 ? -13.714 5.727 1.905 1.00 97.00 78 GLU A O 1
ATOM 657 N N . ALA A 1 79 ? -14.236 4.715 -0.033 1.00 97.75 79 ALA A N 1
ATOM 658 C CA . ALA A 1 79 ? -15.218 3.790 0.538 1.00 97.75 79 ALA A CA 1
ATOM 659 C C . ALA A 1 79 ? -14.609 2.829 1.575 1.00 97.75 79 ALA A C 1
ATOM 661 O O . ALA A 1 79 ? -15.289 2.424 2.515 1.00 97.75 79 ALA A O 1
ATOM 662 N N . ALA A 1 80 ? -13.324 2.486 1.437 1.00 97.88 80 ALA A N 1
ATOM 663 C CA . ALA A 1 80 ? -12.578 1.702 2.422 1.00 97.88 80 ALA A CA 1
ATOM 664 C C . ALA A 1 80 ? -12.037 2.557 3.589 1.00 97.88 80 ALA A C 1
ATOM 666 O O . ALA A 1 80 ? -11.336 2.045 4.464 1.00 97.88 80 ALA A O 1
ATOM 667 N N . GLY A 1 81 ? -12.322 3.864 3.604 1.00 96.25 81 GLY A N 1
ATOM 668 C CA . GLY A 1 81 ? -11.785 4.813 4.578 1.00 96.25 81 GLY A CA 1
ATOM 669 C C . GLY A 1 81 ? -10.301 5.133 4.369 1.00 96.25 81 GLY A C 1
ATOM 670 O O . GLY A 1 81 ? -9.629 5.590 5.300 1.00 96.25 81 GLY A O 1
ATOM 671 N N . ILE A 1 82 ? -9.766 4.878 3.178 1.00 96.50 82 ILE A N 1
ATOM 672 C CA . ILE A 1 82 ? -8.369 5.118 2.825 1.00 96.50 82 ILE A CA 1
ATOM 673 C C . ILE A 1 82 ? -8.284 6.452 2.070 1.00 96.50 82 ILE A C 1
ATOM 675 O O . ILE A 1 82 ? -8.939 6.605 1.041 1.00 96.50 82 ILE A O 1
ATOM 679 N N . PRO A 1 83 ? -7.470 7.421 2.524 1.00 93.56 83 PRO A N 1
ATOM 680 C CA . PRO A 1 83 ? -7.255 8.654 1.774 1.00 93.56 83 PRO A CA 1
ATOM 681 C C . PRO A 1 83 ? -6.600 8.377 0.415 1.00 93.56 83 PRO A C 1
ATOM 683 O O . PRO A 1 83 ? -5.611 7.644 0.348 1.00 93.56 83 PRO A O 1
ATOM 686 N N . TRP A 1 84 ? -7.096 9.018 -0.645 1.00 94.75 84 TRP A N 1
ATOM 687 C CA . TRP A 1 84 ? -6.440 9.046 -1.955 1.00 94.75 84 TRP A CA 1
ATOM 688 C C . TRP A 1 84 ? -5.304 10.084 -1.972 1.00 94.75 84 TRP A C 1
ATOM 690 O O . TRP A 1 84 ? -5.372 11.119 -2.634 1.00 94.75 84 TRP A O 1
ATOM 700 N N . ASP A 1 85 ? -4.272 9.829 -1.170 1.00 92.81 85 ASP A N 1
ATOM 701 C CA . ASP A 1 85 ? -3.096 10.684 -1.015 1.00 92.81 85 ASP A CA 1
ATOM 702 C C . ASP A 1 85 ? -1.828 9.829 -1.078 1.00 92.81 85 ASP A C 1
ATOM 704 O O . ASP A 1 85 ? -1.696 8.845 -0.354 1.00 92.81 85 ASP A O 1
ATOM 708 N N . PHE A 1 86 ? -0.898 10.227 -1.944 1.00 92.88 86 PHE A N 1
ATOM 709 C CA . PHE A 1 86 ? 0.409 9.591 -2.140 1.00 92.88 86 PHE A CA 1
ATOM 710 C C . PHE A 1 86 ? 1.557 10.597 -1.986 1.00 92.88 86 PHE A C 1
ATOM 712 O O . PHE A 1 86 ? 2.685 10.353 -2.417 1.00 92.88 86 PHE A O 1
ATOM 719 N N . GLY A 1 87 ? 1.268 11.764 -1.406 1.00 95.25 87 GLY A N 1
ATOM 720 C CA . GLY A 1 87 ? 2.246 12.807 -1.165 1.00 95.25 87 GLY A CA 1
ATOM 721 C C . GLY A 1 87 ? 3.289 12.398 -0.128 1.00 95.25 87 GLY A C 1
ATOM 722 O O . GLY A 1 87 ? 3.084 11.515 0.709 1.00 95.25 87 GLY A O 1
ATOM 723 N N . LYS A 1 88 ? 4.422 13.110 -0.138 1.00 96.62 88 LYS A N 1
ATOM 724 C CA . LYS A 1 88 ? 5.565 12.853 0.752 1.00 96.62 88 LYS A CA 1
ATOM 725 C C . LYS A 1 88 ? 5.161 12.710 2.225 1.00 96.62 88 LYS A C 1
ATOM 727 O O . LYS A 1 88 ? 5.633 11.800 2.893 1.00 96.62 88 LYS A O 1
ATOM 732 N N . GLY A 1 89 ? 4.280 13.579 2.728 1.00 96.62 89 GLY A N 1
ATOM 733 C CA . GLY A 1 89 ? 3.872 13.556 4.138 1.00 96.62 89 GLY A CA 1
ATOM 734 C C . GLY A 1 89 ? 3.134 12.275 4.541 1.00 96.62 89 GLY A C 1
ATOM 735 O O . GLY A 1 89 ? 3.371 11.733 5.622 1.00 96.62 89 GLY A O 1
ATOM 736 N N . MET A 1 90 ? 2.280 11.755 3.659 1.00 94.44 90 MET A N 1
ATOM 737 C CA . MET A 1 90 ? 1.579 10.491 3.865 1.00 94.44 90 MET A CA 1
ATOM 738 C C . MET A 1 90 ? 2.567 9.314 3.814 1.00 94.44 90 MET A C 1
ATOM 740 O O . MET A 1 90 ? 2.572 8.482 4.727 1.00 94.44 90 MET A O 1
ATOM 744 N N . VAL A 1 91 ? 3.472 9.295 2.830 1.00 95.56 91 VAL A N 1
ATOM 745 C CA . VAL A 1 91 ? 4.513 8.258 2.700 1.00 95.56 91 VAL A CA 1
ATOM 746 C C . VAL A 1 91 ? 5.434 8.225 3.918 1.00 95.56 91 VAL A C 1
ATOM 748 O O . VAL A 1 91 ? 5.633 7.159 4.505 1.00 95.56 91 VAL A O 1
ATOM 751 N N . ASP A 1 92 ? 5.922 9.382 4.364 1.00 97.50 92 ASP A N 1
ATOM 752 C CA . ASP A 1 92 ? 6.771 9.503 5.552 1.00 97.50 92 ASP A CA 1
ATOM 753 C C . ASP A 1 92 ? 6.063 8.956 6.796 1.00 97.50 92 ASP A C 1
ATOM 755 O O . ASP A 1 92 ? 6.651 8.219 7.591 1.00 97.50 92 ASP A O 1
ATOM 759 N N . ARG A 1 93 ? 4.776 9.280 6.965 1.00 95.81 93 ARG A N 1
ATOM 760 C CA . ARG A 1 93 ? 3.976 8.774 8.082 1.00 95.81 93 ARG A CA 1
ATOM 761 C C . ARG A 1 93 ? 3.927 7.248 8.078 1.00 95.81 93 ARG A C 1
ATOM 763 O O . ARG A 1 93 ? 4.177 6.643 9.118 1.00 95.81 93 ARG A O 1
ATOM 770 N N . TYR A 1 94 ? 3.614 6.621 6.946 1.00 96.38 94 TYR A N 1
ATOM 771 C CA . TYR A 1 94 ? 3.488 5.159 6.881 1.00 96.38 94 TYR A CA 1
ATOM 772 C C . TYR A 1 94 ? 4.838 4.471 7.077 1.00 96.38 94 TYR A C 1
ATOM 774 O O . TYR A 1 94 ? 4.919 3.496 7.824 1.00 96.38 94 TYR A O 1
ATOM 782 N N . ALA A 1 95 ? 5.907 5.014 6.489 1.00 96.31 95 ALA A N 1
ATOM 783 C CA . ALA A 1 95 ? 7.264 4.520 6.696 1.00 96.31 95 ALA A CA 1
ATOM 784 C C . ALA A 1 95 ? 7.675 4.582 8.177 1.00 96.31 95 ALA A C 1
ATOM 786 O O . ALA A 1 95 ? 8.245 3.624 8.704 1.00 96.31 95 ALA A O 1
ATOM 787 N N . ASN A 1 96 ? 7.348 5.675 8.871 1.00 97.81 96 ASN A N 1
ATOM 788 C CA . ASN A 1 96 ? 7.639 5.834 10.295 1.00 97.81 96 ASN A CA 1
ATOM 789 C C . ASN A 1 96 ? 6.848 4.851 11.169 1.00 97.81 96 ASN A C 1
ATOM 791 O O . ASN A 1 96 ? 7.419 4.261 12.086 1.00 97.81 96 ASN A O 1
ATOM 795 N N . GLU A 1 97 ? 5.561 4.631 10.887 1.00 96.38 97 GLU A N 1
ATOM 796 C CA . GLU A 1 97 ? 4.758 3.648 11.628 1.00 96.38 97 GLU A CA 1
ATOM 797 C C . GLU A 1 97 ? 5.254 2.212 11.411 1.00 96.38 97 GLU A C 1
ATOM 799 O O . GLU A 1 97 ? 5.372 1.445 12.369 1.00 96.38 97 GLU A O 1
ATOM 804 N N . LEU A 1 98 ? 5.606 1.850 10.173 1.00 96.06 98 LEU A N 1
ATOM 805 C CA . LEU A 1 98 ? 6.201 0.546 9.875 1.00 96.06 98 LEU A CA 1
ATOM 806 C C . LEU A 1 98 ? 7.531 0.361 10.603 1.00 96.06 98 LEU A C 1
ATOM 808 O O . LEU A 1 98 ? 7.740 -0.675 11.232 1.00 96.06 98 LEU A O 1
ATOM 812 N N . ARG A 1 99 ? 8.402 1.376 10.577 1.00 96.94 99 ARG A N 1
ATOM 813 C CA . ARG A 1 99 ? 9.685 1.344 11.287 1.00 96.94 99 ARG A CA 1
ATOM 814 C C . ARG A 1 99 ? 9.491 1.108 12.781 1.00 96.94 99 ARG A C 1
ATOM 816 O O . ARG A 1 99 ? 10.150 0.234 13.327 1.00 96.94 99 ARG A O 1
ATOM 823 N N . ARG A 1 100 ? 8.556 1.818 13.421 1.00 96.56 100 ARG A N 1
ATOM 824 C CA . ARG A 1 100 ? 8.235 1.617 14.845 1.00 96.56 100 ARG A CA 1
ATOM 825 C C . ARG A 1 100 ? 7.840 0.174 15.145 1.00 96.56 100 ARG A C 1
ATOM 827 O O . ARG A 1 100 ? 8.316 -0.396 16.121 1.00 96.56 100 ARG A O 1
ATOM 834 N N . VAL A 1 101 ? 6.991 -0.423 14.307 1.00 95.06 101 VAL A N 1
ATOM 835 C CA . VAL A 1 101 ? 6.580 -1.821 14.498 1.00 95.06 101 VAL A CA 1
ATOM 836 C C . VAL A 1 101 ? 7.746 -2.778 14.306 1.00 95.06 101 VAL A C 1
ATOM 838 O O . VAL A 1 101 ? 7.945 -3.643 15.154 1.00 95.06 101 VAL A O 1
ATOM 841 N N . LEU A 1 102 ? 8.538 -2.611 13.248 1.00 95.69 102 LEU A N 1
ATOM 842 C CA . LEU A 1 102 ? 9.704 -3.459 13.000 1.00 95.69 102 LEU A CA 1
ATOM 843 C C . LEU A 1 102 ? 10.702 -3.402 14.162 1.00 95.69 102 LEU A C 1
ATOM 845 O O . LEU A 1 102 ? 11.093 -4.454 14.659 1.00 95.69 102 LEU A O 1
ATOM 849 N N . THR A 1 103 ? 11.015 -2.206 14.667 1.00 97.00 103 THR A N 1
ATOM 850 C CA . THR A 1 103 ? 11.887 -2.033 15.839 1.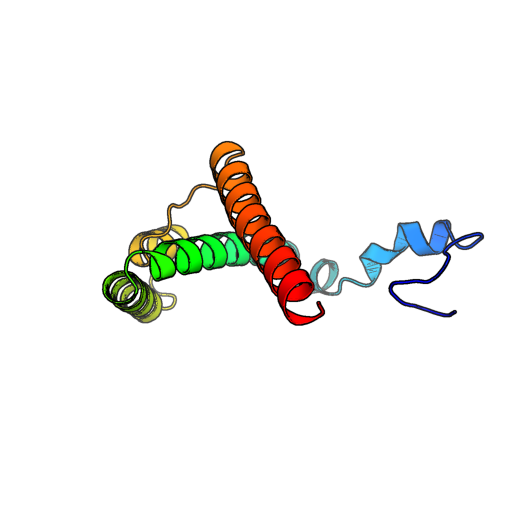00 97.00 103 THR A CA 1
ATOM 851 C C . THR A 1 103 ? 11.321 -2.739 17.073 1.00 97.00 103 THR A C 1
ATOM 853 O O . THR A 1 103 ? 12.035 -3.505 17.711 1.00 97.00 103 THR A O 1
ATOM 856 N N . SER A 1 104 ? 10.023 -2.591 17.362 1.00 95.12 104 SER A N 1
ATOM 857 C CA . SER A 1 104 ? 9.411 -3.284 18.510 1.00 95.12 104 SER A CA 1
ATOM 858 C C . SER A 1 104 ? 9.474 -4.816 18.396 1.00 95.12 104 SER A C 1
ATOM 860 O O . SER A 1 104 ? 9.622 -5.518 19.395 1.00 95.12 104 SER A O 1
ATOM 862 N N . LEU A 1 105 ? 9.397 -5.355 17.173 1.00 94.12 105 LEU A N 1
ATOM 863 C CA . LEU A 1 105 ? 9.517 -6.793 16.923 1.00 94.12 105 LEU A CA 1
ATOM 864 C C . LEU A 1 105 ? 10.960 -7.282 17.085 1.00 94.12 105 LEU A C 1
ATOM 866 O O . LEU A 1 105 ? 11.176 -8.407 17.537 1.00 94.12 105 LEU A O 1
ATOM 870 N N . GLU A 1 106 ? 11.945 -6.468 16.710 1.00 94.00 106 GLU A N 1
ATOM 871 C CA . GLU A 1 106 ? 13.365 -6.756 16.933 1.00 94.00 106 GLU A CA 1
ATOM 872 C C . GLU A 1 106 ? 13.694 -6.776 18.429 1.00 94.00 106 GLU A C 1
ATOM 874 O O . GLU A 1 106 ? 14.289 -7.741 18.908 1.00 94.00 106 GLU A O 1
ATOM 879 N N . GLU A 1 107 ? 13.226 -5.782 19.185 1.00 93.19 107 GLU A N 1
ATOM 880 C CA . GLU A 1 107 ? 13.396 -5.703 20.641 1.00 93.19 107 GLU A CA 1
ATOM 881 C C . GLU A 1 107 ? 12.756 -6.902 21.356 1.00 93.19 107 GLU A C 1
ATOM 883 O O . GLU A 1 107 ? 13.397 -7.556 22.184 1.00 93.19 107 GLU A O 1
ATOM 888 N N . ALA A 1 108 ? 11.525 -7.264 20.980 1.00 90.88 108 ALA A N 1
ATOM 889 C CA . ALA A 1 108 ? 10.848 -8.438 21.526 1.00 90.88 108 ALA A CA 1
ATOM 890 C C . ALA A 1 108 ? 11.628 -9.735 21.244 1.00 90.88 108 ALA A C 1
ATOM 892 O O . ALA A 1 108 ? 11.751 -10.592 22.120 1.00 90.88 108 ALA A O 1
ATOM 893 N N . LYS A 1 109 ? 12.209 -9.881 20.044 1.00 89.31 109 LYS A N 1
ATOM 894 C CA . LYS A 1 109 ? 13.056 -11.037 19.697 1.00 89.31 109 LYS A CA 1
ATOM 895 C C . LYS A 1 109 ? 14.327 -11.113 20.538 1.00 89.31 109 LYS A C 1
ATOM 897 O O . LYS A 1 109 ? 14.747 -12.224 20.857 1.00 89.31 109 LYS A O 1
ATOM 902 N N . VAL A 1 110 ? 14.943 -9.979 20.872 1.00 87.69 110 VAL A N 1
ATOM 903 C CA . VAL A 1 110 ? 16.123 -9.935 21.751 1.00 87.69 110 VAL A CA 1
ATOM 904 C C . VAL A 1 110 ? 15.741 -10.361 23.169 1.00 87.69 110 VAL A C 1
ATOM 906 O O . VAL A 1 110 ? 16.405 -11.226 23.732 1.00 87.69 110 VAL A O 1
ATOM 909 N N . SER A 1 111 ? 14.630 -9.846 23.704 1.00 79.69 111 SER A N 1
ATOM 910 C CA . SER A 1 111 ? 14.163 -10.182 25.057 1.00 79.69 111 SER A CA 1
ATOM 911 C C . SER A 1 111 ? 13.754 -11.649 25.236 1.00 79.69 111 SER A C 1
ATOM 913 O O . SER A 1 111 ? 13.788 -12.132 26.357 1.00 79.69 111 SER A O 1
ATOM 915 N N . MET A 1 112 ? 13.346 -12.355 24.176 1.00 76.50 112 MET A N 1
ATOM 916 C CA . MET A 1 112 ? 12.996 -13.785 24.244 1.00 76.50 112 MET A CA 1
ATOM 917 C C . MET A 1 112 ? 14.211 -14.724 24.177 1.00 76.50 112 MET A C 1
ATOM 919 O O . MET A 1 112 ? 14.059 -15.929 24.371 1.00 76.50 112 MET A O 1
ATOM 923 N N . LYS A 1 113 ? 15.394 -14.207 23.822 1.00 77.88 113 LYS A N 1
ATOM 924 C CA . LYS A 1 113 ? 16.634 -14.991 23.686 1.00 77.88 113 LYS A CA 1
ATOM 925 C C . LYS A 1 113 ? 17.584 -14.854 24.882 1.00 77.88 113 LYS A C 1
ATOM 927 O O . LYS A 1 113 ? 18.561 -15.600 24.922 1.00 77.88 113 LYS A O 1
ATOM 932 N N . GLY A 1 114 ? 17.337 -13.901 25.783 1.00 55.38 114 GLY A N 1
ATOM 933 C CA . GLY A 1 114 ? 18.055 -13.727 27.052 1.00 55.38 114 GLY A CA 1
ATOM 934 C C . GLY A 1 114 ? 17.257 -14.303 28.206 1.00 55.38 114 GLY A C 1
ATOM 935 O O . GLY A 1 114 ? 17.901 -14.872 29.112 1.00 55.38 114 GLY A O 1
#

Secondary structure (DSSP, 8-state):
--SSTT---TT-HHHHHTGGGG-THHHHSTTTHHHHHHHHHHHHHHHHHHTT-HHHHHHHHHHHHHHGGGS-HHHHHHHTT-----SHHHHHHHHHHHHHHHHHHHHHHHHTT-

Radius of gyration: 19.44 Å; chains: 1; bounding box: 52×31×49 Å